Protein AF-A0A8S0HAC1-F1 (afdb_monomer_lite)

Secondary structure (DSSP, 8-state):
------PPP-EEEEE--TT--HHHHHHHHHHHHHHHHHHHHHTTS-SS-SSEEEEE-SSS-TTTTS--

Radius of gyration: 15.13 Å; chains: 1; bounding box: 39×37×33 Å

pLDDT: mean 82.51, std 17.77, range [40.03, 97.12]

Sequence (68 aa):
MSNQTSTPLRRVSILAIDRVFASTLMQAKDFFHLASLRYGKQLGQGLTPAFETRLVSPTVNPYAVSAT

Structure (mmCIF, N/CA/C/O backbone):
data_AF-A0A8S0HAC1-F1
#
_entry.id   AF-A0A8S0HAC1-F1
#
loop_
_atom_site.group_PDB
_atom_site.id
_atom_site.type_symbol
_atom_site.label_atom_id
_atom_site.label_alt_id
_atom_site.label_comp_id
_atom_site.label_asym_id
_atom_site.label_entity_id
_atom_site.label_seq_id
_atom_site.pdbx_PDB_ins_code
_atom_site.Cartn_x
_atom_site.Cartn_y
_atom_site.Cartn_z
_atom_site.occupancy
_atom_site.B_iso_or_equiv
_atom_site.auth_seq_id
_atom_site.auth_comp_id
_atom_site.auth_asym_id
_atom_site.auth_atom_id
_atom_site.pdbx_PDB_model_num
ATOM 1 N N . MET A 1 1 ? -20.489 24.696 2.321 1.00 40.03 1 MET A N 1
ATOM 2 C CA . MET A 1 1 ? -19.490 23.638 2.564 1.00 40.03 1 MET A CA 1
ATOM 3 C C . MET A 1 1 ? -19.944 22.399 1.822 1.00 40.03 1 MET A C 1
ATOM 5 O O . MET A 1 1 ? -20.980 21.848 2.166 1.00 40.03 1 MET A O 1
ATOM 9 N N . SER A 1 2 ? -19.267 22.038 0.735 1.00 45.28 2 SER A N 1
ATOM 10 C CA . SER A 1 2 ? -19.555 20.815 -0.011 1.00 45.28 2 SER A CA 1
ATOM 11 C C . SER A 1 2 ? -19.244 19.617 0.886 1.00 45.28 2 SER A C 1
ATOM 13 O O . SER A 1 2 ? -18.079 19.320 1.139 1.00 45.28 2 SER A O 1
ATOM 15 N N . ASN A 1 3 ? -20.286 18.943 1.381 1.00 51.19 3 ASN A N 1
ATOM 16 C CA . ASN A 1 3 ? -20.181 17.612 1.974 1.00 51.19 3 ASN A CA 1
ATOM 17 C C . ASN A 1 3 ? -19.746 16.639 0.871 1.00 51.19 3 ASN A C 1
ATOM 19 O O . ASN A 1 3 ? -20.561 15.922 0.296 1.00 51.19 3 ASN A O 1
ATOM 23 N N . GLN A 1 4 ? -18.456 16.641 0.539 1.00 58.06 4 GLN A N 1
ATOM 24 C CA . GLN A 1 4 ? -17.846 15.521 -0.151 1.00 58.06 4 GLN A CA 1
ATOM 25 C C . GLN A 1 4 ? -17.924 14.365 0.836 1.00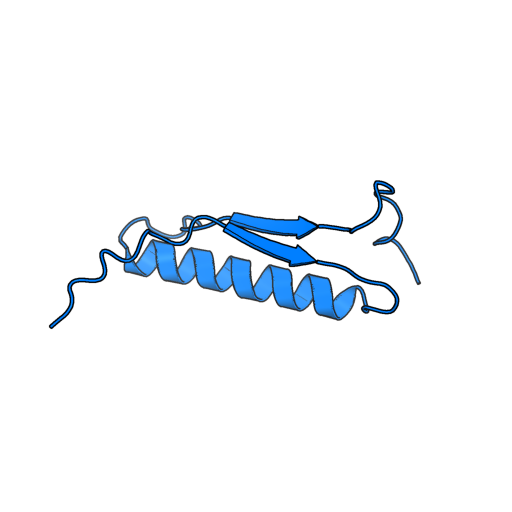 58.06 4 GLN A C 1
ATOM 27 O O . GLN A 1 4 ? -17.152 14.297 1.791 1.00 58.06 4 GLN A O 1
ATOM 32 N N . THR A 1 5 ? -18.912 13.496 0.651 1.00 53.50 5 THR A N 1
ATOM 33 C CA . THR A 1 5 ? -18.947 12.172 1.261 1.00 53.50 5 THR A CA 1
ATOM 34 C C . THR A 1 5 ? -17.697 11.440 0.785 1.00 53.50 5 THR A C 1
ATOM 36 O O . THR A 1 5 ? -17.685 10.787 -0.254 1.00 53.50 5 THR A O 1
ATOM 39 N N . SER A 1 6 ? -16.595 11.657 1.504 1.00 65.38 6 SER A N 1
ATOM 40 C CA . SER A 1 6 ? -15.300 11.055 1.227 1.00 65.38 6 SER A CA 1
ATOM 41 C C . SER A 1 6 ? -15.489 9.554 1.333 1.00 65.38 6 SER A C 1
ATOM 43 O O . SER A 1 6 ? -15.647 9.007 2.426 1.00 65.38 6 SER A O 1
ATOM 45 N N . THR A 1 7 ? -15.583 8.889 0.184 1.00 78.12 7 THR A N 1
ATOM 46 C CA . THR A 1 7 ? -15.652 7.436 0.147 1.00 78.12 7 THR A CA 1
ATOM 47 C C . THR A 1 7 ? -14.409 6.905 0.847 1.00 78.12 7 THR A C 1
ATOM 49 O O . THR A 1 7 ? -13.305 7.310 0.469 1.00 78.12 7 THR A O 1
ATOM 52 N N . PRO A 1 8 ? -14.554 6.023 1.847 1.00 84.12 8 PRO A N 1
ATOM 53 C CA . PRO A 1 8 ? -13.412 5.534 2.600 1.00 84.12 8 PRO A CA 1
ATOM 54 C C . PRO A 1 8 ? -12.414 4.882 1.641 1.00 84.12 8 PRO A C 1
ATOM 56 O O . PRO A 1 8 ? -12.798 4.070 0.791 1.00 84.12 8 PRO A O 1
ATOM 59 N N . LEU A 1 9 ? -11.142 5.267 1.761 1.00 89.69 9 LEU A N 1
ATOM 60 C CA . LEU A 1 9 ? -10.050 4.678 0.994 1.00 89.69 9 LEU A CA 1
ATOM 61 C C . LEU A 1 9 ? -10.033 3.170 1.264 1.00 89.69 9 LEU A C 1
ATOM 63 O O . LEU A 1 9 ? -9.941 2.759 2.413 1.00 89.69 9 LEU A O 1
ATOM 67 N N . ARG A 1 10 ? -10.140 2.347 0.216 1.00 92.50 10 ARG A N 1
ATOM 68 C CA . ARG A 1 10 ? -10.204 0.878 0.358 1.00 92.50 10 ARG A CA 1
ATOM 69 C C . ARG A 1 10 ? -8.882 0.191 0.051 1.00 92.50 10 ARG A C 1
ATOM 71 O O . ARG A 1 10 ? -8.596 -0.874 0.592 1.00 92.50 10 ARG A O 1
ATOM 78 N N . ARG A 1 11 ? -8.093 0.770 -0.859 1.00 94.88 11 ARG A N 1
ATOM 79 C CA . ARG A 1 11 ? -6.867 0.156 -1.367 1.00 94.88 11 ARG A CA 1
ATOM 80 C C . ARG A 1 11 ? -5.896 1.192 -1.918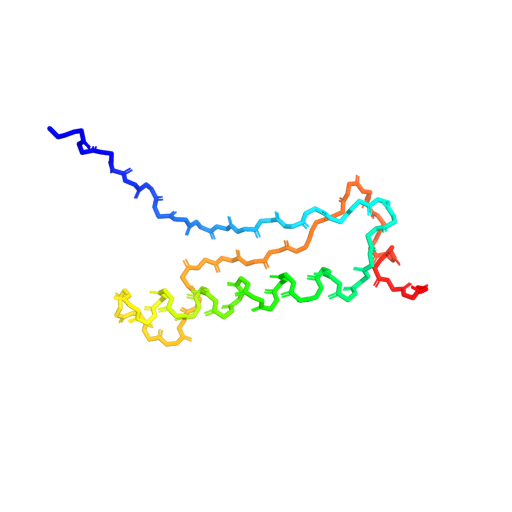 1.00 94.88 11 ARG A C 1
ATOM 82 O O . ARG A 1 11 ? -6.311 2.119 -2.607 1.00 94.88 11 ARG A O 1
ATOM 89 N N . VAL A 1 12 ? -4.611 0.948 -1.690 1.00 96.06 12 VAL A N 1
ATOM 90 C CA . V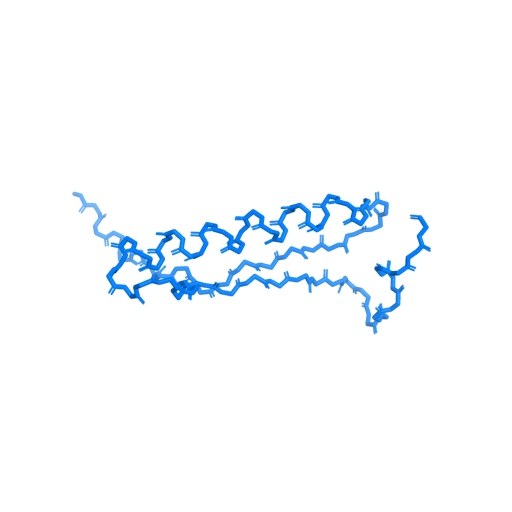AL A 1 12 ? -3.479 1.579 -2.368 1.00 96.06 12 VAL A CA 1
ATOM 91 C C . VAL A 1 12 ? -2.777 0.514 -3.213 1.00 96.06 12 VAL A C 1
ATOM 93 O O . VAL A 1 12 ? -2.374 -0.530 -2.697 1.00 96.06 12 VAL A O 1
ATOM 96 N N . SER A 1 13 ? -2.646 0.764 -4.514 1.00 95.00 13 SER A N 1
ATOM 97 C CA . SER A 1 13 ? -1.904 -0.098 -5.440 1.00 95.00 13 SER A CA 1
ATOM 98 C C . SER A 1 13 ? -0.628 0.615 -5.875 1.00 95.00 13 SER A C 1
ATOM 100 O O . SER A 1 13 ? -0.695 1.720 -6.407 1.00 95.00 13 SER A O 1
ATOM 102 N N . ILE A 1 14 ? 0.522 -0.015 -5.660 1.00 94.38 14 ILE A N 1
ATOM 103 C CA . ILE A 1 14 ? 1.840 0.505 -6.023 1.00 94.38 14 ILE A CA 1
ATOM 104 C C . ILE A 1 14 ? 2.289 -0.229 -7.283 1.00 94.38 14 ILE A C 1
ATOM 106 O O . ILE A 1 14 ? 2.529 -1.437 -7.243 1.00 94.38 14 ILE A O 1
ATOM 110 N N . LEU A 1 15 ? 2.367 0.494 -8.399 1.00 92.69 15 LEU A N 1
ATOM 111 C CA . LEU A 1 15 ? 2.811 -0.049 -9.677 1.00 92.69 15 LEU A CA 1
ATOM 112 C C . LEU A 1 15 ? 4.341 -0.094 -9.728 1.00 92.69 15 LEU A C 1
ATOM 114 O O . LEU A 1 15 ? 4.998 0.945 -9.747 1.00 92.69 15 LEU A O 1
ATOM 118 N N . ALA A 1 16 ? 4.895 -1.301 -9.764 1.00 90.75 16 ALA A N 1
ATOM 119 C CA . ALA A 1 16 ? 6.298 -1.537 -10.055 1.00 90.75 16 ALA A CA 1
ATOM 120 C C . ALA A 1 16 ? 6.512 -1.429 -11.566 1.00 90.75 16 ALA A C 1
ATOM 122 O O . ALA A 1 16 ? 5.980 -2.239 -12.317 1.00 90.75 16 ALA A O 1
ATOM 123 N N . ILE A 1 17 ? 7.265 -0.425 -12.008 1.00 88.06 17 ILE A N 1
ATOM 124 C CA . ILE A 1 17 ? 7.668 -0.262 -13.411 1.00 88.06 17 ILE A CA 1
ATOM 125 C C . ILE A 1 17 ? 9.158 -0.560 -13.574 1.00 88.06 17 ILE A C 1
ATOM 127 O O . ILE A 1 17 ? 9.891 -0.677 -12.587 1.00 88.06 17 ILE A O 1
ATOM 131 N N . ASP A 1 18 ? 9.599 -0.656 -14.825 1.00 83.69 18 ASP A N 1
ATOM 132 C CA . ASP A 1 18 ? 10.994 -0.911 -15.160 1.00 83.69 18 ASP A CA 1
ATOM 133 C C . ASP A 1 18 ? 11.935 0.044 -14.416 1.00 83.69 18 ASP A C 1
ATOM 135 O O . ASP A 1 18 ? 11.707 1.254 -14.348 1.00 83.69 18 ASP A O 1
ATOM 139 N N . ARG A 1 19 ? 13.029 -0.522 -13.889 1.00 84.81 19 ARG A N 1
ATOM 140 C CA . ARG A 1 19 ? 14.091 0.179 -13.145 1.00 84.81 19 ARG A CA 1
ATOM 141 C C . ARG A 1 19 ? 13.695 0.733 -11.771 1.00 84.81 19 ARG A C 1
ATOM 143 O O . ARG A 1 19 ? 14.476 1.479 -11.183 1.00 84.81 19 ARG A O 1
ATOM 150 N N . VAL A 1 20 ? 12.539 0.363 -11.219 1.00 86.25 20 VAL A N 1
ATOM 151 C CA . VAL A 1 20 ? 12.262 0.621 -9.799 1.00 86.25 20 VAL A CA 1
ATOM 152 C C . VAL A 1 20 ? 13.061 -0.354 -8.933 1.00 86.25 20 VAL A C 1
ATOM 154 O O . VAL A 1 20 ? 12.972 -1.568 -9.103 1.00 86.25 20 VAL A O 1
ATOM 157 N N . PHE A 1 21 ? 13.807 0.174 -7.960 1.00 88.44 21 PHE A N 1
ATOM 158 C CA . PHE A 1 21 ? 14.492 -0.653 -6.970 1.00 88.44 21 PHE A CA 1
ATOM 159 C C . PHE A 1 21 ? 13.490 -1.356 -6.049 1.00 88.44 21 PHE A C 1
ATOM 161 O O . PHE A 1 21 ? 12.565 -0.735 -5.513 1.00 88.44 21 PHE A O 1
ATOM 168 N N . ALA A 1 22 ? 13.721 -2.646 -5.793 1.00 86.75 22 ALA A N 1
ATOM 169 C CA . ALA A 1 22 ? 12.890 -3.440 -4.889 1.00 86.75 22 ALA A CA 1
ATOM 170 C C . ALA A 1 22 ? 12.800 -2.819 -3.483 1.00 86.75 22 ALA A C 1
ATOM 172 O O . ALA A 1 22 ? 11.736 -2.829 -2.867 1.00 86.75 22 ALA A O 1
ATOM 173 N N . SER A 1 23 ? 13.886 -2.210 -2.999 1.00 92.88 23 SER A N 1
ATOM 174 C CA . SER A 1 23 ? 13.926 -1.517 -1.706 1.00 92.88 23 SER A CA 1
ATOM 175 C C . SER A 1 23 ? 12.913 -0.375 -1.623 1.00 92.88 23 SER A C 1
ATOM 177 O O . SER A 1 23 ? 12.220 -0.248 -0.616 1.00 92.88 23 SER A O 1
ATOM 179 N N . THR A 1 24 ? 12.758 0.410 -2.688 1.00 93.62 24 THR A N 1
ATOM 180 C CA . THR A 1 24 ? 11.780 1.500 -2.749 1.00 93.62 24 THR A CA 1
ATOM 181 C C . THR A 1 24 ? 10.347 0.968 -2.721 1.00 93.62 24 THR A C 1
ATOM 183 O O . THR A 1 24 ? 9.508 1.516 -2.008 1.00 93.62 24 THR A O 1
ATOM 186 N N . LEU A 1 25 ? 10.058 -0.129 -3.436 1.00 93.25 25 LEU A N 1
ATOM 187 C CA . LEU A 1 25 ? 8.735 -0.772 -3.401 1.00 93.25 25 LEU A CA 1
ATOM 188 C C . LEU A 1 25 ? 8.400 -1.292 -2.008 1.00 93.25 25 LEU A C 1
ATOM 190 O O . LEU A 1 25 ? 7.285 -1.093 -1.527 1.00 93.25 25 LEU A O 1
ATOM 194 N N . MET A 1 26 ? 9.366 -1.943 -1.362 1.00 93.50 26 MET A N 1
ATOM 195 C CA . MET A 1 26 ? 9.203 -2.474 -0.013 1.00 93.50 26 MET A CA 1
ATOM 196 C C . MET A 1 26 ? 8.983 -1.347 0.998 1.00 93.50 26 MET A C 1
ATOM 198 O O . MET A 1 26 ? 8.008 -1.391 1.741 1.00 93.50 26 MET A O 1
ATOM 202 N N . GLN A 1 27 ? 9.788 -0.280 0.944 1.00 95.75 27 GLN A N 1
ATOM 203 C CA . GLN A 1 27 ? 9.607 0.902 1.793 1.00 95.75 27 GLN A CA 1
ATOM 204 C C . GLN A 1 27 ? 8.228 1.545 1.607 1.00 95.75 27 GLN A C 1
ATOM 206 O O . GLN A 1 27 ? 7.556 1.860 2.588 1.00 95.75 27 GLN A O 1
ATOM 211 N N . ALA A 1 28 ? 7.778 1.717 0.361 1.00 95.50 28 ALA A N 1
ATOM 212 C CA . ALA A 1 28 ? 6.461 2.278 0.081 1.00 95.50 28 ALA A CA 1
ATOM 213 C C . ALA A 1 28 ? 5.337 1.368 0.603 1.00 95.50 28 ALA A C 1
ATOM 215 O O . ALA A 1 28 ? 4.397 1.844 1.241 1.00 95.50 28 ALA A O 1
ATOM 216 N N . LYS A 1 29 ? 5.447 0.051 0.389 1.00 95.56 29 LYS A N 1
ATOM 217 C CA . LYS A 1 29 ? 4.493 -0.935 0.909 1.00 95.56 29 LYS A CA 1
ATOM 218 C C . LYS A 1 29 ? 4.395 -0.867 2.434 1.00 95.56 29 LYS A C 1
ATOM 220 O O . LYS A 1 29 ? 3.285 -0.808 2.963 1.00 95.56 29 LYS A O 1
ATOM 225 N N . ASP A 1 30 ? 5.531 -0.844 3.124 1.00 95.88 30 ASP A N 1
ATOM 226 C CA . ASP A 1 30 ? 5.586 -0.810 4.586 1.00 95.88 30 ASP A CA 1
ATOM 227 C C . ASP A 1 30 ? 5.021 0.506 5.131 1.00 95.88 30 ASP A C 1
ATOM 229 O O . ASP A 1 30 ? 4.236 0.503 6.081 1.00 95.88 30 ASP A O 1
ATOM 233 N N . PHE A 1 31 ? 5.328 1.630 4.476 1.00 97.12 31 PHE A N 1
ATOM 234 C CA . PHE A 1 31 ? 4.768 2.933 4.822 1.00 97.12 31 PHE A CA 1
ATOM 235 C C . PHE A 1 31 ? 3.234 2.927 4.776 1.00 97.12 31 PHE A C 1
ATOM 237 O O . PHE A 1 31 ? 2.579 3.308 5.750 1.00 97.12 31 PHE A O 1
ATOM 244 N N . PHE A 1 32 ? 2.641 2.455 3.674 1.00 96.75 32 PHE A N 1
ATOM 245 C CA . PHE A 1 32 ? 1.183 2.416 3.537 1.00 96.75 32 PHE A CA 1
ATOM 246 C C . PHE A 1 32 ? 0.528 1.379 4.451 1.00 96.75 32 PHE A C 1
ATOM 248 O O . PHE A 1 32 ? -0.565 1.628 4.962 1.00 96.75 32 PHE A O 1
ATOM 255 N N . HIS A 1 33 ? 1.202 0.266 4.743 1.00 95.62 33 HIS A N 1
ATOM 256 C CA . HIS A 1 33 ? 0.727 -0.691 5.735 1.00 95.62 33 HIS A CA 1
ATOM 257 C C . HIS A 1 33 ? 0.648 -0.060 7.135 1.00 95.62 33 HIS A C 1
ATOM 259 O O . HIS A 1 33 ? -0.404 -0.110 7.774 1.00 95.62 33 HIS A O 1
ATOM 265 N N . LEU A 1 34 ? 1.703 0.624 7.588 1.00 97.00 34 LEU A N 1
ATOM 266 C CA . LEU A 1 34 ? 1.704 1.321 8.879 1.00 97.00 34 LEU A CA 1
ATOM 267 C C . LEU A 1 34 ? 0.685 2.467 8.923 1.00 97.00 34 LEU A C 1
ATOM 269 O O . LEU A 1 34 ? -0.007 2.643 9.930 1.00 97.00 34 LEU A O 1
ATOM 273 N N . ALA A 1 35 ? 0.540 3.216 7.828 1.00 95.81 35 ALA A N 1
ATOM 274 C CA . ALA A 1 35 ? -0.489 4.242 7.705 1.00 95.81 35 ALA A CA 1
ATOM 275 C C . ALA A 1 35 ? -1.900 3.642 7.833 1.00 95.81 35 ALA A C 1
ATOM 277 O O . ALA A 1 35 ? -2.736 4.208 8.537 1.00 95.81 35 ALA A O 1
ATOM 278 N N . SER A 1 36 ? -2.147 2.474 7.230 1.00 95.50 36 SER A N 1
ATOM 279 C CA . SER A 1 36 ? -3.437 1.780 7.317 1.00 95.50 36 SER A CA 1
ATOM 280 C C . SER A 1 36 ? -3.776 1.337 8.743 1.00 95.50 36 SER A C 1
ATOM 282 O O . SER A 1 36 ? -4.920 1.492 9.166 1.00 95.50 36 SER A O 1
ATOM 284 N N . LEU A 1 37 ? -2.785 0.859 9.506 1.00 96.38 37 LEU A N 1
ATOM 285 C CA . LEU A 1 37 ? -2.947 0.471 10.910 1.00 96.38 37 LEU A CA 1
ATOM 286 C C . LEU A 1 37 ? -3.217 1.687 11.794 1.00 96.38 37 LEU A C 1
ATOM 288 O O . LEU A 1 37 ? -4.110 1.671 12.641 1.00 96.38 37 LEU A O 1
ATOM 292 N N . ARG A 1 38 ? -2.459 2.772 11.589 1.00 95.06 38 ARG A N 1
ATOM 293 C CA . ARG A 1 38 ? -2.668 4.030 12.313 1.00 95.06 38 ARG A CA 1
ATOM 294 C C . ARG A 1 38 ? -4.055 4.599 12.031 1.00 95.06 38 ARG A C 1
ATOM 296 O O . ARG A 1 38 ? -4.707 5.074 12.958 1.00 95.06 38 ARG A O 1
ATOM 303 N N . TYR A 1 39 ? -4.500 4.537 10.780 1.00 93.94 39 TYR A N 1
ATOM 304 C CA . TYR A 1 39 ? -5.814 5.023 10.385 1.00 93.94 39 TYR A CA 1
ATOM 305 C C . TYR A 1 39 ? -6.940 4.156 10.964 1.00 93.94 39 TYR A C 1
ATOM 307 O O . TYR A 1 39 ? -7.870 4.699 11.553 1.00 93.94 39 TYR A O 1
ATOM 315 N N . GLY A 1 40 ? -6.814 2.825 10.929 1.00 92.94 40 GLY A N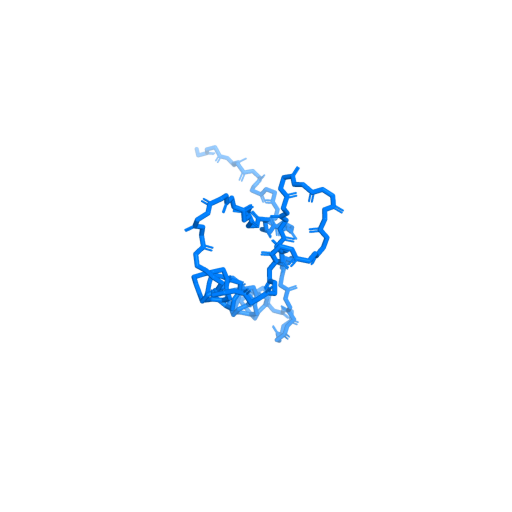 1
ATOM 316 C CA . GLY A 1 40 ? -7.761 1.917 11.593 1.00 92.94 40 GLY A CA 1
ATOM 317 C C . GLY A 1 40 ? -7.864 2.174 13.097 1.00 92.94 40 GLY A C 1
ATOM 318 O O . GLY A 1 40 ? -8.963 2.236 13.651 1.00 92.94 40 GLY A O 1
ATOM 319 N N . LYS A 1 41 ? -6.733 2.473 13.749 1.00 93.50 41 LYS A N 1
ATOM 320 C CA . LYS A 1 41 ? -6.718 2.888 15.157 1.00 93.50 41 LYS A CA 1
ATOM 321 C C . LYS A 1 41 ? -7.485 4.194 15.377 1.00 93.50 41 LYS A C 1
ATOM 323 O O . LYS A 1 41 ? -8.240 4.288 16.339 1.00 93.50 41 LYS A O 1
ATOM 328 N N . GLN A 1 42 ? -7.315 5.187 14.502 1.00 91.12 42 GLN A N 1
ATOM 329 C CA . GLN A 1 42 ? -8.047 6.461 14.570 1.00 91.12 42 GLN A CA 1
ATOM 330 C C . GLN A 1 42 ? -9.553 6.294 14.334 1.00 91.12 42 GLN A C 1
ATOM 332 O O . GLN A 1 42 ? -10.340 7.049 14.894 1.00 91.12 42 GLN A O 1
ATOM 337 N N . LEU A 1 43 ? -9.949 5.289 13.553 1.00 89.88 43 LEU A N 1
ATOM 338 C CA . LEU A 1 43 ? -11.346 4.925 13.316 1.00 89.88 43 LEU A CA 1
ATOM 339 C C . LEU A 1 43 ? -11.963 4.076 14.442 1.00 89.88 43 LEU A C 1
ATOM 341 O O . LEU A 1 43 ? -13.135 3.719 14.357 1.00 89.88 43 LEU A O 1
ATOM 345 N N . GLY A 1 44 ? -11.202 3.723 15.483 1.00 91.81 44 GLY A N 1
ATOM 346 C CA . GLY A 1 44 ? -11.680 2.870 16.577 1.00 91.81 44 GLY A CA 1
ATOM 347 C C . GLY A 1 44 ? -11.715 1.374 16.243 1.00 91.81 44 GLY A C 1
ATOM 348 O O . GLY A 1 44 ? -12.232 0.586 17.026 1.00 91.81 44 GLY A O 1
ATOM 349 N N . GLN A 1 45 ? -11.132 0.959 15.115 1.00 87.94 45 GLN A N 1
ATOM 350 C CA . GLN A 1 45 ? -11.078 -0.441 14.670 1.00 87.94 45 GLN A CA 1
ATOM 351 C C . GLN A 1 45 ? -9.877 -1.209 15.265 1.00 87.94 45 GLN A C 1
ATOM 353 O O . GLN A 1 45 ? -9.671 -2.388 14.976 1.00 87.94 45 GLN A O 1
ATOM 358 N N . GLY A 1 46 ? -9.064 -0.549 16.098 1.00 90.31 46 GLY A N 1
ATOM 359 C CA . GLY A 1 46 ? -7.854 -1.115 16.699 1.00 90.31 46 GLY A CA 1
ATOM 360 C C . GLY A 1 46 ? -6.662 -1.134 15.739 1.00 90.31 46 GLY A C 1
ATOM 361 O O . GLY A 1 46 ? -6.563 -0.308 14.839 1.00 90.31 46 GLY A O 1
ATOM 362 N N . LEU A 1 47 ? -5.732 -2.072 15.931 1.00 90.19 47 LEU A N 1
ATOM 363 C CA . LEU A 1 47 ? -4.599 -2.297 15.017 1.00 90.19 47 LEU A CA 1
ATOM 364 C C . LEU A 1 47 ? -5.021 -3.169 13.826 1.00 90.19 47 LEU A C 1
ATOM 366 O O . LEU A 1 47 ? -4.391 -4.177 13.517 1.00 90.19 47 LEU A O 1
ATOM 370 N N . THR A 1 48 ? -6.118 -2.791 13.179 1.00 92.50 48 THR A N 1
ATOM 371 C CA . THR A 1 48 ? -6.596 -3.427 11.954 1.00 92.50 48 THR A CA 1
ATOM 372 C C . THR A 1 48 ? -6.323 -2.495 10.772 1.00 92.50 48 THR A C 1
ATOM 374 O O . THR A 1 48 ? -6.534 -1.286 10.880 1.00 92.50 48 THR A O 1
ATOM 377 N N . PRO A 1 49 ? -5.796 -3.005 9.647 1.00 91.81 49 PRO A N 1
ATOM 378 C CA . PRO A 1 49 ? -5.597 -2.196 8.450 1.00 91.81 49 PRO A CA 1
ATOM 379 C C . PRO A 1 49 ? -6.930 -1.638 7.946 1.00 91.81 49 PRO A C 1
ATOM 381 O O . PRO A 1 49 ? -7.811 -2.399 7.551 1.00 91.81 49 PRO A O 1
ATOM 384 N N . ALA A 1 50 ? -7.073 -0.314 7.907 1.00 95.00 50 ALA A N 1
ATOM 385 C CA . ALA A 1 50 ? -8.279 0.324 7.372 1.00 95.00 50 ALA A CA 1
ATOM 386 C C . ALA A 1 50 ? -8.392 0.235 5.836 1.00 95.00 50 ALA A C 1
ATOM 388 O O . ALA A 1 50 ? -9.466 0.444 5.277 1.00 95.00 50 ALA A O 1
ATOM 389 N N . PHE A 1 51 ? -7.287 -0.061 5.147 1.00 94.75 51 PHE A N 1
ATOM 390 C CA . PHE A 1 51 ? -7.236 -0.252 3.699 1.00 94.75 51 PHE A CA 1
ATOM 391 C C . PHE A 1 51 ? -6.127 -1.231 3.306 1.00 94.75 51 PHE A C 1
ATOM 393 O O . PHE A 1 51 ? -5.142 -1.408 4.023 1.00 94.75 51 PHE A O 1
ATOM 400 N N . GLU A 1 52 ? -6.269 -1.856 2.138 1.00 95.56 52 GLU A N 1
ATOM 401 C CA . GLU A 1 52 ? -5.277 -2.791 1.603 1.00 95.56 52 GLU A CA 1
ATOM 402 C C . GLU A 1 52 ? -4.110 -2.066 0.922 1.00 95.56 52 GLU A C 1
ATOM 404 O O . GLU A 1 52 ? -4.305 -1.060 0.245 1.00 95.56 52 GLU A O 1
ATOM 409 N N . THR A 1 53 ? -2.904 -2.629 1.000 1.00 95.81 53 THR A N 1
ATOM 410 C CA . THR A 1 53 ? -1.756 -2.197 0.185 1.00 95.81 53 THR A CA 1
ATOM 411 C C . THR A 1 53 ? -1.322 -3.345 -0.718 1.00 95.81 53 THR A C 1
ATOM 413 O O . THR A 1 53 ? -1.079 -4.450 -0.232 1.00 95.81 53 THR A O 1
ATOM 416 N N . ARG A 1 54 ? -1.232 -3.109 -2.031 1.00 93.88 54 ARG A N 1
ATOM 417 C CA . ARG A 1 54 ? -0.818 -4.119 -3.017 1.00 93.88 54 ARG A CA 1
ATOM 418 C C . ARG A 1 54 ? 0.316 -3.605 -3.886 1.00 93.88 54 ARG A C 1
ATOM 420 O O . ARG A 1 54 ? 0.264 -2.476 -4.358 1.00 93.88 54 ARG A O 1
ATOM 427 N N . LEU A 1 55 ? 1.295 -4.465 -4.144 1.00 91.69 55 LEU A N 1
ATOM 428 C CA . LEU A 1 55 ? 2.234 -4.272 -5.244 1.00 91.69 55 LEU A CA 1
ATOM 429 C C . LEU A 1 55 ? 1.606 -4.868 -6.504 1.00 91.69 55 LEU A C 1
ATOM 431 O O . LEU A 1 55 ? 1.072 -5.977 -6.461 1.00 91.69 55 LEU A O 1
ATOM 435 N N . VAL A 1 56 ? 1.644 -4.129 -7.605 1.00 91.31 56 VAL A N 1
A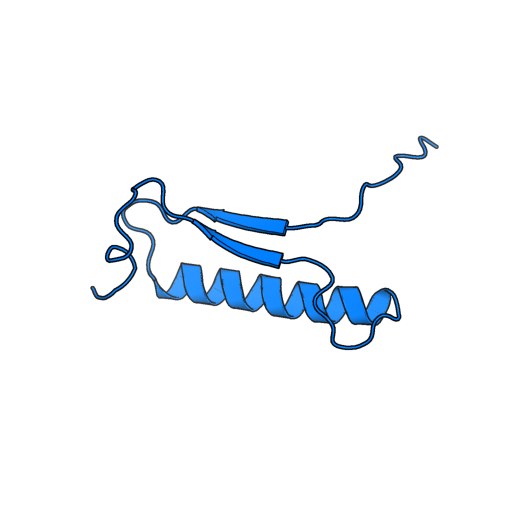TOM 436 C CA . VAL A 1 56 ? 1.166 -4.577 -8.915 1.00 91.31 56 VAL A CA 1
ATOM 437 C C . VAL A 1 56 ? 2.272 -4.368 -9.942 1.00 91.31 56 VAL A C 1
ATOM 439 O O . VAL A 1 56 ? 3.024 -3.405 -9.850 1.00 91.31 56 VAL A O 1
ATOM 442 N N . SER A 1 57 ? 2.388 -5.276 -10.906 1.00 85.06 57 SER A N 1
ATOM 443 C CA . SER A 1 57 ? 3.318 -5.165 -12.034 1.00 85.06 57 SER A CA 1
ATOM 444 C C . SER A 1 57 ? 2.505 -5.018 -13.323 1.00 85.06 57 SER A C 1
ATOM 446 O O . SER A 1 57 ? 1.454 -5.657 -13.434 1.00 85.06 57 SER A O 1
ATOM 448 N N . PRO A 1 58 ? 2.949 -4.209 -14.301 1.00 80.12 58 PRO A N 1
ATOM 449 C CA . PRO A 1 58 ? 2.308 -4.113 -15.608 1.00 80.12 58 PRO A CA 1
ATOM 450 C C . PRO A 1 58 ? 2.461 -5.401 -16.434 1.00 80.12 58 PRO A C 1
ATOM 452 O O . PRO A 1 58 ? 1.735 -5.587 -17.406 1.00 80.12 58 PRO A O 1
ATOM 455 N N . THR A 1 59 ? 3.366 -6.310 -16.050 1.00 67.44 59 THR A N 1
ATOM 456 C CA . THR A 1 59 ? 3.554 -7.619 -16.688 1.00 67.44 59 THR A CA 1
ATOM 457 C C . THR A 1 59 ? 3.031 -8.758 -15.814 1.00 67.44 59 THR A C 1
ATOM 459 O O . THR A 1 59 ? 3.183 -8.757 -14.595 1.00 67.44 59 THR A O 1
ATOM 462 N N . VAL A 1 60 ? 2.467 -9.790 -16.451 1.00 56.00 60 VAL A N 1
ATOM 463 C CA . VAL A 1 60 ? 1.922 -11.005 -15.805 1.00 56.00 60 VAL A CA 1
ATOM 464 C C . VAL A 1 60 ? 3.018 -11.912 -15.215 1.00 56.00 60 VAL A C 1
ATOM 466 O O . VAL A 1 60 ? 2.746 -13.056 -14.868 1.00 56.00 60 VAL A O 1
ATOM 469 N N . ASN A 1 61 ? 4.266 -11.438 -15.122 1.00 51.16 61 ASN A N 1
ATOM 470 C CA . ASN A 1 61 ? 5.391 -12.251 -14.685 1.00 51.16 61 ASN A CA 1
ATOM 471 C C . ASN A 1 61 ? 5.711 -11.984 -13.197 1.00 51.16 61 ASN A C 1
ATOM 473 O O . ASN A 1 61 ? 6.316 -10.957 -12.879 1.00 51.16 61 ASN A O 1
ATOM 477 N N . PRO A 1 62 ? 5.341 -12.886 -12.268 1.00 50.56 62 PRO A N 1
ATOM 478 C CA . PRO A 1 62 ? 5.533 -12.700 -10.825 1.00 50.56 62 PRO A CA 1
ATOM 479 C C . PRO A 1 62 ? 7.007 -12.708 -10.379 1.00 50.56 62 PRO A C 1
ATOM 481 O O . PRO A 1 62 ? 7.296 -12.439 -9.215 1.00 50.56 62 PRO A O 1
ATOM 484 N N . TYR A 1 63 ? 7.946 -12.982 -11.289 1.00 54.81 63 TYR A N 1
ATOM 485 C CA . TYR A 1 63 ? 9.379 -13.072 -11.002 1.00 54.81 63 TYR A CA 1
ATOM 486 C C . TYR A 1 63 ? 10.146 -11.746 -11.133 1.00 54.81 63 TYR A C 1
ATOM 488 O O . TYR A 1 63 ? 11.306 -11.690 -10.745 1.00 54.81 63 TYR A O 1
ATOM 496 N N . ALA A 1 64 ? 9.529 -10.659 -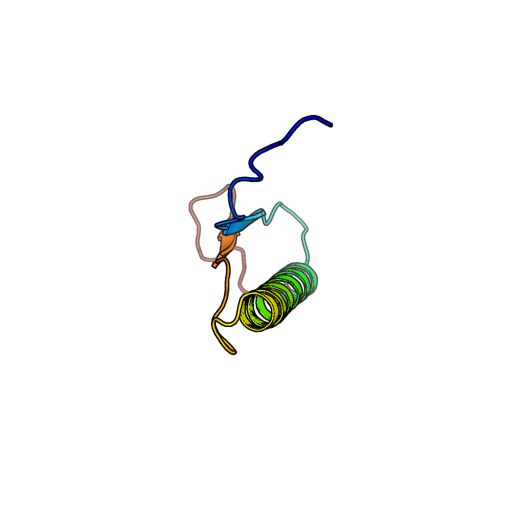11.615 1.00 51.56 64 ALA A N 1
ATOM 497 C CA . ALA A 1 64 ? 10.242 -9.391 -11.837 1.00 51.56 64 ALA A CA 1
ATOM 498 C C . ALA A 1 64 ? 10.618 -8.628 -10.546 1.00 51.56 64 ALA A C 1
ATOM 500 O O . ALA A 1 64 ? 11.405 -7.691 -10.594 1.00 51.56 64 ALA A O 1
ATOM 501 N N . VAL A 1 65 ? 10.080 -9.025 -9.385 1.00 52.03 65 VAL A N 1
ATOM 502 C CA . VAL A 1 65 ? 10.423 -8.437 -8.071 1.00 52.03 65 VAL A CA 1
ATOM 503 C C . VAL A 1 65 ? 11.440 -9.263 -7.277 1.00 52.03 65 VAL A C 1
ATOM 505 O O . VAL A 1 65 ? 11.722 -8.938 -6.125 1.00 52.03 65 VAL A O 1
ATOM 508 N N . SER A 1 66 ? 12.008 -10.321 -7.863 1.00 48.03 66 SER A N 1
ATOM 509 C CA . SER A 1 66 ? 13.074 -11.106 -7.238 1.00 48.03 66 SER A CA 1
ATOM 510 C C . SER A 1 66 ? 14.403 -10.872 -7.950 1.00 48.03 66 SER A C 1
ATOM 512 O O . SER A 1 66 ? 14.588 -11.296 -9.083 1.00 48.03 66 SER A O 1
ATOM 514 N N . ALA A 1 67 ? 15.319 -10.239 -7.216 1.00 43.41 67 ALA A N 1
ATOM 515 C CA . ALA A 1 67 ? 16.761 -10.201 -7.442 1.00 43.41 67 ALA A CA 1
ATOM 516 C C . ALA A 1 67 ? 17.253 -9.523 -8.733 1.00 43.41 67 ALA A C 1
ATOM 518 O O . ALA A 1 67 ? 17.494 -10.171 -9.746 1.00 43.41 67 ALA A O 1
ATOM 519 N N . THR A 1 68 ? 17.570 -8.232 -8.636 1.00 41.81 68 THR A N 1
ATOM 520 C CA . THR A 1 68 ? 18.933 -7.736 -8.904 1.00 41.81 68 THR A CA 1
ATOM 521 C C . THR A 1 68 ? 19.176 -6.484 -8.069 1.00 41.81 68 THR A C 1
ATOM 523 O O . THR A 1 68 ? 18.216 -5.694 -7.913 1.00 41.81 68 THR A O 1
#

Foldseek 3Di:
DPPPVPDQAAEDEAEDDPPDQLVVVVVVQVVLLVVQQVVCVVVVNHSDRSYYYYYDYPDPDPCPSDDD